Protein AF-0000000079008491 (afdb_homodimer)

Solvent-accessible surface area (backbone atoms only — not comparable to full-atom values): 7780 Å² total; per-residue (Å²): 126,79,72,68,54,72,67,40,83,65,44,40,69,41,38,85,40,22,67,32,43,53,69,59,39,49,50,53,47,38,71,77,36,71,76,48,46,77,40,84,36,56,53,67,35,76,44,66,39,62,80,40,81,47,25,26,52,38,37,18,44,96,88,40,28,24,68,30,36,31,27,32,42,124,78,72,67,54,71,68,38,83,65,44,41,69,40,37,84,39,21,67,32,42,52,67,60,39,50,51,52,48,38,72,76,36,70,75,48,45,76,40,83,38,57,54,68,36,77,44,67,39,62,80,39,81,46,27,25,54,39,38,18,43,96,88,38,28,24,66,30,35,33,27,31,43

Nearest PDB structures (foldseek):
  1y33-assembly1_I  TM=9.631E-01  e=2.473E-08  Hordeum vulgare
  1tm4-assembly1_I  TM=9.644E-01  e=2.825E-08  Hordeum vulgare subsp. vulgare
  1tm7-assembly1_I  TM=9.646E-01  e=3.227E-08  Hordeum vulgare subsp. vulgare
  1tm5-assembly1_I  TM=9.646E-01  e=3.687E-08  Hordeum vulgare subsp. vulgare
  1y48-assembly1_I  TM=9.635E-01  e=3.941E-08  Hordeum vulgare

pLDDT: mean 89.26, std 16.8, range [29.47, 98.75]

Secondary structure (DSSP, 8-state):
-----HHHHT--B-GGGTTSBHHHHHHHHHHH-TT-EEEEEETT-EEE----TTEEEEEE-TTSBB-S--EE-/-----HHHHT--B-GGGTTSBHHHHHHHHHHH-TT-EEEEEETT-EEE----TTEEEEEE-TTSBB-S--EE-

Organism: Lymnaea stagnalis (NCBI:txid6523)

Structure (mmCIF, N/CA/C/O backbone):
data_AF-0000000079008491-model_v1
#
loop_
_entity.id
_entity.type
_entity.pdbx_description
1 polymer 'Uncharacterized protein'
#
loop_
_atom_site.group_PDB
_atom_site.id
_atom_site.type_symbol
_atom_site.label_atom_id
_atom_site.label_alt_id
_atom_site.label_comp_id
_atom_site.label_asym_id
_atom_site.label_entity_id
_atom_site.label_seq_id
_atom_site.pdbx_PDB_ins_code
_atom_site.Cartn_x
_atom_site.Cartn_y
_atom_site.Cartn_z
_atom_site.occupancy
_atom_site.B_iso_or_equiv
_atom_site.auth_seq_id
_atom_site.auth_comp_id
_atom_site.auth_asym_id
_atom_site.auth_atom_id
_atom_site.pdbx_PDB_model_num
ATOM 1 N N . MET A 1 1 ? 9.859 -29.344 -0.239 1 29.66 1 MET A N 1
ATOM 2 C CA . MET A 1 1 ? 10.172 -28.125 0.503 1 29.66 1 MET A CA 1
ATOM 3 C C . MET A 1 1 ? 9.297 -26.969 0.038 1 29.66 1 MET A C 1
ATOM 5 O O . MET A 1 1 ? 9.203 -26.703 -1.161 1 29.66 1 MET A O 1
ATOM 9 N N . GLN A 1 2 ? 8.172 -26.812 0.537 1 32.03 2 GLN A N 1
ATOM 10 C CA . GLN A 1 2 ? 7.168 -25.891 0.015 1 32.03 2 GLN A CA 1
ATOM 11 C C . GLN A 1 2 ? 7.762 -24.5 -0.217 1 32.03 2 GLN A C 1
ATOM 13 O O . GLN A 1 2 ? 8.414 -23.953 0.668 1 32.03 2 GLN A O 1
ATOM 18 N N . ARG A 1 3 ? 8.328 -24.281 -1.318 1 36.91 3 ARG A N 1
ATOM 19 C CA . ARG A 1 3 ? 8.992 -23.047 -1.689 1 36.91 3 ARG A CA 1
ATOM 20 C C . ARG A 1 3 ? 8.297 -21.844 -1.057 1 36.91 3 ARG A C 1
ATOM 22 O O . ARG A 1 3 ? 7.145 -21.547 -1.369 1 36.91 3 ARG A O 1
ATOM 29 N N . LEU A 1 4 ? 8.469 -21.688 0.206 1 42.66 4 LEU A N 1
ATOM 30 C CA . LEU A 1 4 ? 7.977 -20.484 0.875 1 42.66 4 LEU A CA 1
ATOM 31 C C . LEU A 1 4 ? 8.078 -19.266 -0.041 1 42.66 4 LEU A C 1
ATOM 33 O O . LEU A 1 4 ? 9.164 -18.953 -0.539 1 42.66 4 LEU A O 1
ATOM 37 N N . ASP A 1 5 ? 7.172 -19.203 -0.869 1 51.19 5 ASP A N 1
ATOM 38 C CA . ASP A 1 5 ? 7.211 -18.078 -1.8 1 51.19 5 ASP A CA 1
ATOM 39 C C . ASP A 1 5 ? 7.801 -16.828 -1.137 1 51.19 5 ASP A C 1
ATOM 41 O O . ASP A 1 5 ? 7.262 -16.328 -0.146 1 51.19 5 ASP A O 1
ATOM 45 N N . PRO A 1 6 ? 9.141 -16.734 -1.207 1 50.94 6 PRO A N 1
ATOM 46 C CA . PRO A 1 6 ? 9.875 -15.633 -0.571 1 50.94 6 PRO A CA 1
ATOM 47 C C . PRO A 1 6 ? 9.039 -14.359 -0.452 1 50.94 6 PRO A C 1
ATOM 49 O O . PRO A 1 6 ? 9.312 -13.5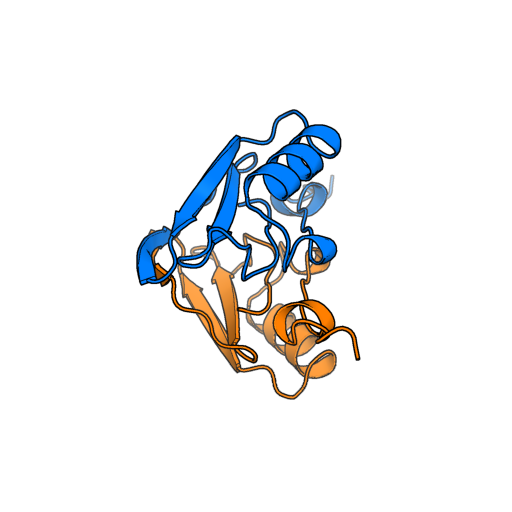16 0.405 1 50.94 6 PRO A O 1
ATOM 52 N N . PHE A 1 7 ? 8.164 -14.211 -1.371 1 55 7 PHE A N 1
ATOM 53 C CA . PHE A 1 7 ? 7.398 -12.969 -1.354 1 55 7 PHE A CA 1
ATOM 54 C C . PHE A 1 7 ? 6.516 -12.891 -0.113 1 55 7 PHE A C 1
ATOM 56 O O . PHE A 1 7 ? 6.195 -11.805 0.363 1 55 7 PHE A O 1
ATOM 63 N N . ARG A 1 8 ? 6.141 -14.047 0.427 1 60.59 8 ARG A N 1
ATOM 64 C CA . ARG A 1 8 ? 5.129 -14.141 1.476 1 60.59 8 ARG A CA 1
ATOM 65 C C . ARG A 1 8 ? 5.695 -13.688 2.82 1 60.59 8 ARG A C 1
ATOM 67 O O . ARG A 1 8 ? 5.027 -12.969 3.568 1 60.59 8 ARG A O 1
ATOM 74 N N . ALA A 1 9 ? 7.043 -14.266 3.064 1 59.09 9 ALA A N 1
ATOM 75 C CA . ALA A 1 9 ? 7.484 -14.273 4.457 1 59.09 9 ALA A CA 1
ATOM 76 C C . ALA A 1 9 ? 7.902 -12.875 4.902 1 59.09 9 ALA A C 1
ATOM 78 O O . ALA A 1 9 ? 7.855 -12.555 6.094 1 59.09 9 ALA A O 1
ATOM 79 N N . ASP A 1 10 ? 7.855 -12.016 3.938 1 80.38 10 ASP A N 1
ATOM 80 C CA . ASP A 1 10 ? 8.453 -10.789 4.469 1 80.38 10 ASP A CA 1
ATOM 81 C C . ASP A 1 10 ? 7.617 -9.57 4.113 1 80.38 10 ASP A C 1
ATOM 83 O O . ASP A 1 10 ? 8.102 -8.438 4.172 1 80.38 10 ASP A O 1
ATOM 87 N N . ALA A 1 11 ? 6.387 -9.977 3.877 1 90.38 11 ALA A N 1
ATOM 88 C CA . ALA A 1 11 ? 5.531 -8.836 3.555 1 90.38 11 ALA A CA 1
ATOM 89 C C . ALA A 1 11 ? 5.164 -8.055 4.812 1 90.38 11 ALA A C 1
ATOM 91 O O . ALA A 1 11 ? 4.711 -8.641 5.801 1 90.38 11 ALA A O 1
ATOM 92 N N . ARG A 1 12 ? 5.457 -6.734 4.762 1 93.06 12 ARG A N 1
ATOM 93 C CA . ARG A 1 12 ? 5.211 -5.879 5.922 1 93.06 12 ARG A CA 1
ATOM 94 C C . ARG A 1 12 ? 4.32 -4.699 5.551 1 93.06 12 ARG A C 1
ATOM 96 O O . ARG A 1 12 ? 4.312 -4.262 4.398 1 93.06 12 ARG A O 1
ATOM 103 N N . SER A 1 13 ? 3.617 -4.27 6.52 1 95.81 13 SER A N 1
ATOM 104 C CA . SER A 1 13 ? 2.764 -3.094 6.395 1 95.81 13 SER A CA 1
ATOM 105 C C . SER A 1 13 ? 2.67 -2.334 7.711 1 95.81 13 SER A C 1
ATOM 107 O O . SER A 1 13 ? 2.875 -2.908 8.781 1 95.81 13 SER A O 1
ATOM 109 N N . TRP A 1 14 ? 2.428 -1.08 7.691 1 96.5 14 TRP A N 1
ATOM 110 C CA . TRP A 1 14 ? 2.377 -0.191 8.844 1 96.5 14 TRP A CA 1
ATOM 111 C C . TRP A 1 14 ? 1.154 0.719 8.781 1 96.5 14 TRP A C 1
ATOM 113 O O . TRP A 1 14 ? 1.278 1.919 8.523 1 96.5 14 TRP A O 1
ATOM 123 N N . PRO A 1 15 ? -0.008 0.2 9.086 1 95.69 15 PRO A N 1
ATOM 124 C CA . PRO A 1 15 ? -1.213 1.028 9.016 1 95.69 15 PRO A CA 1
ATOM 125 C C . PRO A 1 15 ? -1.231 2.139 10.062 1 95.69 15 PRO A C 1
ATOM 127 O O . PRO A 1 15 ? -1.833 3.193 9.836 1 95.69 15 PRO A O 1
ATOM 130 N N . GLU A 1 16 ? -0.467 1.949 11.156 1 94.5 16 GLU A N 1
ATOM 131 C CA . GLU A 1 16 ? -0.474 2.902 12.266 1 94.5 16 GLU A CA 1
ATOM 132 C C . GLU A 1 16 ? 0.227 4.203 11.875 1 94.5 16 GLU A C 1
ATOM 134 O O . GLU A 1 16 ? 0.119 5.207 12.586 1 94.5 16 GLU A O 1
ATOM 139 N N . LEU A 1 17 ? 0.867 4.203 10.75 1 96.81 17 LEU A N 1
ATOM 140 C CA . LEU A 1 17 ? 1.686 5.355 10.375 1 96.81 17 LEU A CA 1
ATOM 141 C C . LEU A 1 17 ? 0.871 6.363 9.578 1 96.81 17 LEU A C 1
ATOM 143 O O . LEU A 1 17 ? 1.324 7.484 9.336 1 96.81 17 LEU A O 1
ATOM 147 N N . VAL A 1 18 ? -0.279 5.965 9.188 1 95.5 18 VAL A N 1
ATOM 148 C CA . VAL A 1 18 ? -1.143 6.918 8.492 1 95.5 18 VAL A CA 1
ATOM 149 C C . VAL A 1 18 ? -1.448 8.102 9.414 1 95.5 18 VAL A C 1
ATOM 151 O O . VAL A 1 18 ? -1.8 7.91 10.586 1 95.5 18 VAL A O 1
ATOM 154 N N . GLY A 1 19 ? -1.199 9.242 8.922 1 94.94 19 GLY A N 1
ATOM 155 C CA . GLY A 1 19 ? -1.436 10.438 9.719 1 94.94 19 GLY A CA 1
ATOM 156 C C . GLY A 1 19 ? -0.169 11.008 10.32 1 94.94 19 GLY A C 1
ATOM 157 O O . GLY A 1 19 ? -0.16 12.148 10.797 1 94.94 19 GLY A O 1
ATOM 158 N N . LYS A 1 20 ? 0.837 10.305 10.281 1 96.44 20 LYS A N 1
ATOM 159 C CA . LYS A 1 20 ? 2.123 10.781 10.781 1 96.44 20 LYS A CA 1
ATOM 160 C C . LYS A 1 20 ? 2.914 11.484 9.688 1 96.44 20 LYS A C 1
ATOM 162 O O . LYS A 1 20 ? 2.574 11.383 8.5 1 96.44 20 LYS A O 1
ATOM 167 N N . THR A 1 21 ? 3.889 12.211 10.109 1 97.94 21 THR A N 1
ATOM 168 C CA . THR A 1 21 ? 4.777 12.828 9.133 1 97.94 21 THR A CA 1
ATOM 169 C C . THR A 1 21 ? 5.664 11.773 8.469 1 97.94 21 THR A C 1
ATOM 171 O O . THR A 1 21 ? 5.852 10.688 9.016 1 97.94 21 THR A O 1
ATOM 174 N N . PHE A 1 22 ? 6.207 12.102 7.312 1 98.31 22 PHE A N 1
ATOM 175 C CA . PHE A 1 22 ? 7.145 11.211 6.637 1 98.31 22 PHE A CA 1
ATOM 176 C C . PHE A 1 22 ? 8.297 10.844 7.559 1 98.31 22 PHE A C 1
ATOM 178 O O . PHE A 1 22 ? 8.695 9.68 7.629 1 98.31 22 PHE A O 1
ATOM 185 N N . ASN A 1 23 ? 8.852 11.859 8.242 1 98.5 23 ASN A N 1
ATOM 186 C CA . ASN A 1 23 ? 10.016 11.617 9.086 1 98.5 23 ASN A CA 1
ATOM 187 C C . ASN A 1 23 ? 9.711 10.609 10.195 1 98.5 23 ASN A C 1
ATOM 189 O O . ASN A 1 23 ? 10.5 9.695 10.445 1 98.5 23 ASN A O 1
ATOM 193 N N . GLU A 1 24 ? 8.633 10.781 10.844 1 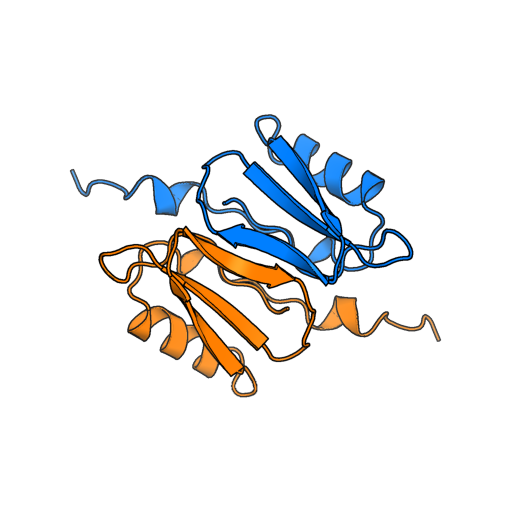98.44 24 GLU A N 1
ATOM 194 C CA . GLU A 1 24 ? 8.219 9.82 11.867 1 98.44 24 GLU A CA 1
ATOM 195 C C . GLU A 1 24 ? 8.039 8.43 11.273 1 98.44 24 GLU A C 1
ATOM 197 O O . GLU A 1 24 ? 8.453 7.434 11.867 1 98.44 24 GLU A O 1
ATOM 202 N N . ALA A 1 25 ? 7.391 8.422 10.156 1 98.62 25 ALA A N 1
ATOM 203 C CA . ALA A 1 25 ? 7.129 7.152 9.492 1 98.62 25 ALA A CA 1
ATOM 204 C C . ALA A 1 25 ? 8.43 6.465 9.086 1 98.62 25 ALA A C 1
ATOM 206 O O . ALA A 1 25 ? 8.609 5.27 9.328 1 98.62 25 ALA A O 1
ATOM 207 N N . ALA A 1 26 ? 9.312 7.176 8.453 1 98.75 26 ALA A N 1
ATOM 208 C CA . ALA A 1 26 ? 10.594 6.617 8.023 1 98.75 26 ALA A CA 1
ATOM 209 C C . ALA A 1 26 ? 11.375 6.059 9.211 1 98.75 26 ALA A C 1
ATOM 211 O O . ALA A 1 26 ? 11.953 4.973 9.125 1 98.75 26 ALA A O 1
ATOM 212 N N . LYS A 1 27 ? 11.375 6.824 10.242 1 98.75 27 LYS A N 1
ATOM 213 C CA . LYS A 1 27 ? 12.07 6.383 11.445 1 98.75 27 LYS A CA 1
ATOM 214 C C . LYS A 1 27 ? 11.492 5.062 11.961 1 98.75 27 LYS A C 1
ATOM 216 O O . LYS A 1 27 ? 12.242 4.125 12.25 1 98.75 27 LYS A O 1
ATOM 221 N N . LYS A 1 28 ? 10.195 5.004 12.07 1 98.69 28 LYS A N 1
ATOM 222 C CA . LYS A 1 28 ? 9.523 3.803 12.562 1 98.69 28 LYS A CA 1
ATOM 223 C C . LYS A 1 28 ? 9.789 2.611 11.648 1 98.69 28 LYS A C 1
ATOM 225 O O . LYS A 1 28 ? 10.031 1.5 12.117 1 98.69 28 LYS A O 1
ATOM 230 N N . ILE A 1 29 ? 9.727 2.799 10.375 1 98.38 29 ILE A N 1
ATOM 231 C CA . ILE A 1 29 ? 9.953 1.729 9.414 1 98.38 29 ILE A CA 1
ATOM 232 C C . ILE A 1 29 ? 11.391 1.223 9.539 1 98.38 29 ILE A C 1
ATOM 234 O O . ILE A 1 29 ? 11.625 0.013 9.562 1 98.38 29 ILE A O 1
ATOM 238 N N . LYS A 1 30 ? 12.352 2.098 9.633 1 98.56 30 LYS A N 1
ATOM 239 C CA . LYS A 1 30 ? 13.758 1.723 9.734 1 98.56 30 LYS A CA 1
ATOM 240 C C . LYS A 1 30 ? 14.039 0.997 11.039 1 98.56 30 LYS A C 1
ATOM 242 O O . LYS A 1 30 ? 14.883 0.096 11.094 1 98.56 30 LYS A O 1
ATOM 247 N N . GLU A 1 31 ? 13.391 1.42 12.109 1 98.31 31 GLU A N 1
ATOM 248 C CA . GLU A 1 31 ? 13.516 0.714 13.383 1 98.31 31 GLU A CA 1
ATOM 249 C C . GLU A 1 31 ? 13.008 -0.72 13.266 1 98.31 31 GLU A C 1
ATOM 251 O O . GLU A 1 31 ? 13.625 -1.646 13.797 1 98.31 31 GLU A O 1
ATOM 256 N N . ASP A 1 32 ? 11.844 -0.88 12.625 1 97 32 ASP A N 1
ATOM 257 C CA . ASP A 1 32 ? 11.203 -2.184 12.492 1 97 32 ASP A CA 1
ATOM 258 C C . ASP A 1 32 ? 11.922 -3.045 11.453 1 97 32 ASP A C 1
ATOM 260 O O . ASP A 1 32 ? 11.938 -4.273 11.57 1 97 32 ASP A O 1
ATOM 264 N N . TYR A 1 33 ? 12.391 -2.449 10.453 1 96.75 33 TYR A N 1
ATOM 265 C CA . TYR A 1 33 ? 12.992 -3.102 9.289 1 96.75 33 TYR A CA 1
ATOM 266 C C . TYR A 1 33 ? 14.211 -2.326 8.805 1 96.75 33 TYR A C 1
ATOM 268 O O . TYR A 1 33 ? 14.133 -1.587 7.816 1 96.75 33 TYR A O 1
ATOM 276 N N . PRO A 1 34 ? 15.359 -2.529 9.391 1 97.62 34 PRO A N 1
ATOM 277 C CA . PRO A 1 34 ? 16.578 -1.745 9.133 1 97.62 34 PRO A CA 1
ATOM 278 C C . PRO A 1 34 ? 17.016 -1.794 7.676 1 97.62 34 PRO A C 1
ATOM 280 O O . PRO A 1 34 ? 17.609 -0.842 7.176 1 97.62 34 PRO A O 1
ATOM 283 N N . GLU A 1 35 ? 16.656 -2.811 6.949 1 96.06 35 GLU A N 1
ATOM 284 C CA . GLU A 1 35 ? 17.078 -2.982 5.566 1 96.06 35 GLU A CA 1
ATOM 285 C C . GLU A 1 35 ? 16.188 -2.199 4.609 1 96.06 35 GLU A C 1
ATOM 287 O O . GLU A 1 35 ? 16.5 -2.074 3.424 1 96.06 35 GLU A O 1
ATOM 292 N N . ALA A 1 36 ? 15.141 -1.658 5.102 1 97.56 36 ALA A N 1
ATOM 293 C CA . ALA A 1 36 ? 14.156 -0.979 4.266 1 97.56 36 ALA A CA 1
ATOM 294 C C . ALA A 1 36 ? 14.781 0.205 3.533 1 97.56 36 ALA A C 1
ATOM 296 O O . ALA A 1 36 ? 15.562 0.963 4.117 1 97.56 36 ALA A O 1
ATOM 297 N N . GLN A 1 37 ? 14.547 0.287 2.268 1 98.12 37 GLN A N 1
ATOM 298 C CA . GLN A 1 37 ? 14.742 1.514 1.503 1 98.12 37 GLN A CA 1
ATOM 299 C C . GLN A 1 37 ? 13.461 2.344 1.45 1 98.12 37 GLN A C 1
ATOM 301 O O . GLN A 1 37 ? 12.562 2.059 0.658 1 98.12 37 GLN A O 1
ATOM 306 N N . VAL A 1 38 ? 13.438 3.354 2.24 1 98.62 38 VAL A N 1
ATOM 307 C CA . VAL A 1 38 ? 12.219 4.145 2.4 1 98.62 38 VAL A CA 1
ATOM 308 C C . VAL A 1 38 ? 12.211 5.293 1.393 1 98.62 38 VAL A C 1
ATOM 310 O O . VAL A 1 38 ? 13.133 6.117 1.378 1 98.62 38 VAL A O 1
ATOM 313 N N . ILE A 1 39 ? 11.219 5.371 0.533 1 97.56 39 ILE A N 1
ATOM 314 C CA . ILE A 1 39 ? 11.086 6.363 -0.529 1 97.56 39 ILE A CA 1
ATOM 315 C C . ILE A 1 39 ? 9.836 7.199 -0.3 1 97.56 39 ILE A C 1
ATOM 317 O O . ILE A 1 39 ? 8.75 6.66 -0.052 1 97.56 39 ILE A O 1
ATOM 321 N N . GLN A 1 40 ? 10.023 8.453 -0.319 1 98.19 40 GLN A N 1
ATOM 322 C CA . GLN A 1 40 ? 8.859 9.32 -0.236 1 98.19 40 GLN A CA 1
ATOM 323 C C . GLN A 1 40 ? 8.219 9.523 -1.608 1 98.19 40 GLN A C 1
ATOM 325 O O . GLN A 1 40 ? 8.914 9.82 -2.582 1 98.19 40 GLN A O 1
ATOM 330 N N . VAL A 1 41 ? 6.969 9.328 -1.664 1 96.88 41 VAL A N 1
ATOM 331 C CA . VAL A 1 41 ? 6.211 9.539 -2.895 1 96.88 41 VAL A CA 1
ATOM 332 C C . VAL A 1 41 ? 5.102 10.562 -2.645 1 96.88 41 VAL A C 1
ATOM 334 O O . VAL A 1 41 ? 4.277 10.383 -1.746 1 96.88 41 VAL A O 1
ATOM 337 N N . ALA A 1 42 ? 5.062 11.57 -3.451 1 96 42 ALA A N 1
ATOM 338 C CA . ALA A 1 42 ? 4.035 12.594 -3.303 1 96 42 ALA A CA 1
ATOM 339 C C . ALA A 1 42 ? 2.701 12.125 -3.871 1 96 42 ALA A C 1
ATOM 341 O O . ALA A 1 42 ? 2.664 11.422 -4.887 1 96 42 ALA A O 1
ATOM 342 N N . GLU A 1 43 ? 1.748 12.469 -3.199 1 90.69 43 GLU A N 1
ATOM 343 C CA . GLU A 1 43 ? 0.428 12.273 -3.789 1 90.69 43 GLU A CA 1
ATOM 344 C C . GLU A 1 43 ? 0.347 12.891 -5.18 1 90.69 43 GLU A C 1
ATOM 346 O O . GLU A 1 43 ? 1.049 13.859 -5.477 1 90.69 43 GLU A O 1
ATOM 351 N N . ASN A 1 44 ? -0.429 12.258 -6.023 1 91.38 44 ASN A N 1
ATOM 352 C CA . ASN A 1 44 ? -0.751 12.688 -7.379 1 91.38 44 ASN A CA 1
ATOM 353 C C . ASN A 1 44 ? 0.457 12.57 -8.305 1 91.38 44 ASN A C 1
ATOM 355 O O . ASN A 1 44 ? 0.435 13.078 -9.43 1 91.38 44 ASN A O 1
ATOM 359 N N . SER A 1 45 ? 1.506 11.992 -7.828 1 93.31 45 SER A N 1
ATOM 360 C CA . SER A 1 45 ? 2.633 11.688 -8.703 1 93.31 45 SER A CA 1
ATOM 361 C C . SER A 1 45 ? 2.379 10.422 -9.516 1 93.31 45 SER A C 1
ATOM 363 O O . SER A 1 45 ? 1.502 9.625 -9.172 1 93.31 45 SER A O 1
ATOM 365 N N . MET A 1 46 ? 3.059 10.328 -10.562 1 92.31 46 MET A N 1
ATOM 366 C CA . MET A 1 46 ? 3.035 9.102 -11.359 1 92.31 46 MET A CA 1
ATOM 367 C C . MET A 1 46 ? 4.16 8.164 -10.953 1 92.31 46 MET A C 1
ATOM 369 O O . MET A 1 46 ? 5.305 8.594 -10.773 1 92.31 46 MET A O 1
ATOM 373 N N . VAL A 1 47 ? 3.803 6.91 -10.773 1 92.38 47 VAL A N 1
ATOM 374 C CA . VAL A 1 47 ? 4.789 5.906 -10.391 1 92.38 47 VAL A CA 1
ATOM 375 C C . VAL A 1 47 ? 4.617 4.656 -11.25 1 92.38 47 VAL A C 1
ATOM 377 O O . VAL A 1 47 ? 3.502 4.324 -11.656 1 92.38 47 VAL A O 1
ATOM 380 N N . THR A 1 48 ? 5.734 4.039 -11.633 1 92.81 48 THR A N 1
ATOM 381 C CA . THR A 1 48 ? 5.684 2.709 -12.234 1 92.81 48 THR A CA 1
ATOM 382 C C . THR A 1 48 ? 5.648 1.633 -11.148 1 92.81 48 THR A C 1
ATOM 384 O O . THR A 1 48 ? 6.453 1.655 -10.219 1 92.81 48 THR A O 1
ATOM 387 N N . MET A 1 49 ? 4.75 0.688 -11.281 1 90.81 49 MET A N 1
ATOM 388 C CA . MET A 1 49 ? 4.516 -0.297 -10.227 1 90.81 49 MET A CA 1
ATOM 389 C C . MET A 1 49 ? 5.441 -1.497 -10.391 1 90.81 49 MET A C 1
ATOM 391 O O . MET A 1 49 ? 5.004 -2.578 -10.789 1 90.81 49 MET A O 1
ATOM 395 N N . ASP A 1 50 ? 6.676 -1.298 -10.023 1 90.94 50 ASP A N 1
ATOM 396 C CA . ASP A 1 50 ? 7.605 -2.42 -9.914 1 90.94 50 ASP A CA 1
ATOM 397 C C . ASP A 1 50 ? 7.73 -2.891 -8.469 1 90.94 50 ASP A C 1
ATOM 399 O O . ASP A 1 50 ? 7.219 -2.244 -7.555 1 90.94 50 ASP A O 1
ATOM 403 N N . PHE A 1 51 ? 8.25 -4.09 -8.328 1 88.25 51 PHE A N 1
ATOM 404 C CA . PHE A 1 51 ? 8.367 -4.641 -6.98 1 88.25 51 PHE A CA 1
ATOM 405 C C . PHE A 1 51 ? 9.836 -4.84 -6.609 1 88.25 51 PHE A C 1
ATOM 407 O O . PHE A 1 51 ? 10.609 -5.391 -7.395 1 88.25 51 PHE A O 1
ATOM 414 N N . ARG A 1 52 ? 10.148 -4.277 -5.398 1 89.88 52 ARG A N 1
ATOM 415 C CA . ARG A 1 52 ? 11.438 -4.523 -4.762 1 89.88 52 ARG A CA 1
ATOM 416 C C . ARG A 1 52 ? 11.258 -4.949 -3.307 1 89.88 52 ARG A C 1
ATOM 418 O O . ARG A 1 52 ? 10.477 -4.34 -2.568 1 89.88 52 ARG A O 1
ATOM 425 N N . LEU A 1 53 ? 11.883 -5.914 -2.875 1 88.06 53 LEU A N 1
ATOM 426 C CA . LEU A 1 53 ? 11.688 -6.574 -1.59 1 88.06 53 LEU A CA 1
ATOM 427 C C . LEU A 1 53 ? 11.891 -5.598 -0.438 1 88.06 53 LEU A C 1
ATOM 429 O O . LEU A 1 53 ? 11.094 -5.555 0.499 1 88.06 53 LEU A O 1
ATOM 433 N N . GLU A 1 54 ? 12.938 -4.828 -0.439 1 93.81 54 GLU A N 1
ATOM 434 C CA . GLU A 1 54 ? 13.273 -3.994 0.711 1 93.81 54 GLU A CA 1
ATOM 435 C C . GLU A 1 54 ? 12.727 -2.58 0.545 1 93.81 54 GLU A C 1
ATOM 437 O O . GLU A 1 54 ? 12.922 -1.728 1.415 1 93.81 54 GLU A O 1
ATOM 442 N N . ARG A 1 55 ? 12.047 -2.273 -0.546 1 96.19 55 ARG A N 1
ATOM 443 C CA . ARG A 1 55 ? 11.562 -0.915 -0.772 1 96.19 55 ARG A CA 1
ATOM 444 C C . ARG A 1 55 ? 10.25 -0.673 -0.038 1 96.19 55 ARG A C 1
ATOM 446 O O . ARG A 1 55 ? 9.367 -1.531 -0.038 1 96.19 55 ARG A O 1
ATOM 453 N N . VAL A 1 56 ? 10.148 0.437 0.478 1 97.44 56 VAL A N 1
ATOM 454 C CA . VAL A 1 56 ? 8.914 0.917 1.08 1 97.44 56 VAL A CA 1
ATOM 455 C C . VAL A 1 56 ? 8.586 2.309 0.548 1 97.44 56 VAL A C 1
ATOM 457 O O . VAL A 1 56 ? 9.273 3.281 0.864 1 97.44 56 VAL A O 1
ATOM 460 N N . ARG A 1 57 ? 7.562 2.385 -0.252 1 96.56 57 ARG A N 1
ATOM 461 C CA . ARG A 1 57 ? 7.051 3.688 -0.662 1 96.56 57 ARG A CA 1
ATOM 462 C C . ARG A 1 57 ? 6.121 4.266 0.4 1 96.56 57 ARG A C 1
ATOM 464 O O . ARG A 1 57 ? 5.172 3.607 0.831 1 96.56 57 ARG A O 1
ATOM 471 N N . VAL A 1 58 ? 6.438 5.438 0.791 1 97.81 58 VAL A N 1
ATOM 472 C CA . VAL A 1 58 ? 5.605 6.184 1.729 1 97.81 58 VAL A CA 1
ATOM 473 C C . VAL A 1 58 ? 4.918 7.34 1.006 1 97.81 58 VAL A C 1
ATOM 475 O O . VAL A 1 58 ? 5.578 8.305 0.595 1 97.81 58 VAL A O 1
ATOM 478 N N . PHE A 1 59 ? 3.658 7.215 0.876 1 96.25 59 PHE A N 1
AT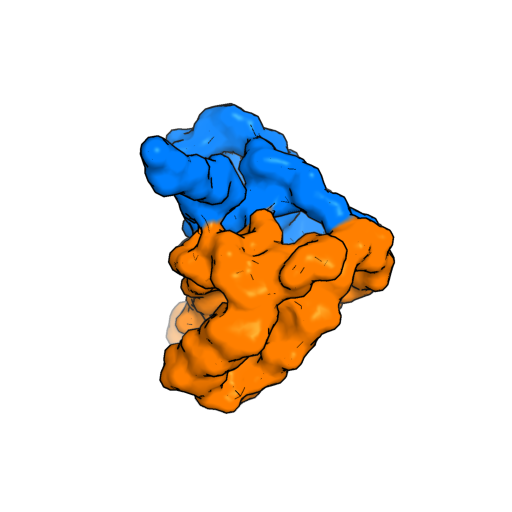OM 479 C CA . PHE A 1 59 ? 2.861 8.203 0.159 1 96.25 59 PHE A CA 1
ATOM 480 C C . PHE A 1 59 ? 2.422 9.328 1.092 1 96.25 59 PHE A C 1
ATOM 482 O O . PHE A 1 59 ? 1.83 9.07 2.143 1 96.25 59 PHE A O 1
ATOM 489 N N . VAL A 1 60 ? 2.773 10.555 0.641 1 97.06 60 VAL A N 1
ATOM 490 C CA . VAL A 1 60 ? 2.471 11.68 1.519 1 97.06 60 VAL A CA 1
ATOM 491 C C . VAL A 1 60 ? 1.669 12.734 0.753 1 97.06 60 VAL A C 1
ATOM 493 O O . VAL A 1 60 ? 1.791 12.852 -0.468 1 97.06 60 VAL A O 1
ATOM 496 N N . ASN A 1 61 ? 0.852 13.445 1.513 1 95.56 61 ASN A N 1
ATOM 497 C CA . ASN A 1 61 ? 0.137 14.57 0.918 1 95.56 61 ASN A CA 1
ATOM 498 C C . ASN A 1 61 ? 0.985 15.836 0.922 1 95.56 61 ASN A C 1
ATOM 500 O O . ASN A 1 61 ? 2.17 15.797 1.254 1 95.56 61 ASN A O 1
ATOM 504 N N . ALA A 1 62 ? 0.384 16.938 0.574 1 94.88 62 ALA A N 1
ATOM 505 C CA . ALA A 1 62 ? 1.093 18.203 0.452 1 94.88 62 ALA A CA 1
ATOM 506 C C . ALA A 1 62 ? 1.671 18.641 1.795 1 94.88 62 ALA A C 1
ATOM 508 O O . ALA A 1 62 ? 2.688 19.344 1.843 1 94.88 62 ALA A O 1
ATOM 509 N N . ALA A 1 63 ? 1.042 18.266 2.887 1 95.94 63 ALA A N 1
ATOM 510 C CA . ALA A 1 63 ? 1.489 18.625 4.23 1 95.94 63 ALA A CA 1
ATOM 511 C C . ALA A 1 63 ? 2.609 17.703 4.703 1 95.94 63 ALA A C 1
ATOM 513 O O . ALA A 1 63 ? 3.121 17.859 5.816 1 95.94 63 ALA A O 1
ATOM 514 N N . GLY A 1 64 ? 2.955 16.719 3.861 1 96.12 64 GLY A N 1
ATOM 515 C CA . GLY A 1 64 ? 4.004 15.781 4.246 1 96.12 64 GLY A CA 1
ATOM 516 C C . GLY A 1 64 ? 3.52 14.68 5.164 1 96.12 64 GLY A C 1
ATOM 517 O O . GLY A 1 64 ? 4.312 14.07 5.887 1 96.12 64 GLY A O 1
ATOM 518 N N . VAL A 1 65 ? 2.215 14.461 5.105 1 96.38 65 VAL A N 1
ATOM 519 C CA . VAL A 1 65 ? 1.599 13.484 5.992 1 96.38 65 VAL A CA 1
ATOM 520 C C . VAL A 1 65 ? 1.265 12.211 5.207 1 96.38 65 VAL A C 1
ATOM 522 O O . VAL A 1 65 ? 0.765 12.289 4.082 1 96.38 65 VAL A O 1
ATOM 525 N N . VAL A 1 66 ? 1.479 11.078 5.867 1 96.69 66 VAL A N 1
ATOM 526 C CA . VAL A 1 66 ? 1.24 9.781 5.25 1 96.69 66 VAL A CA 1
ATOM 52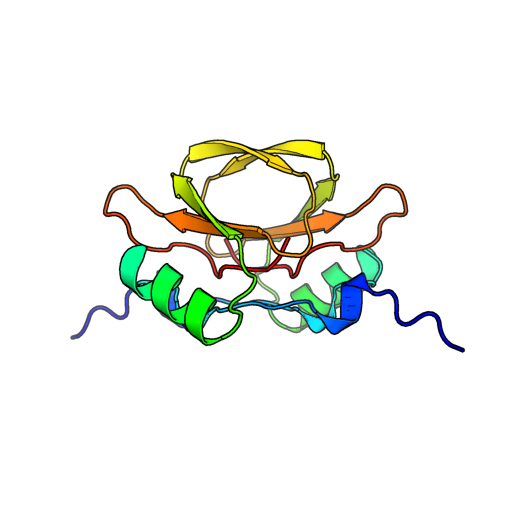7 C C . VAL A 1 66 ? -0.257 9.586 5.02 1 96.69 66 VAL A C 1
ATOM 529 O O . VAL A 1 66 ? -1.062 9.781 5.934 1 96.69 66 VAL A O 1
ATOM 532 N N . VAL A 1 67 ? -0.617 9.078 3.83 1 93.88 67 VAL A N 1
ATOM 533 C CA . VAL A 1 67 ? -2.035 9.047 3.492 1 93.88 67 VAL A CA 1
ATOM 534 C C . VAL A 1 67 ? -2.48 7.605 3.25 1 93.88 67 VAL A C 1
ATOM 536 O O . VAL A 1 67 ? -3.678 7.332 3.143 1 93.88 67 VAL A O 1
ATOM 539 N N . GLN A 1 68 ? -1.512 6.707 3.135 1 94.06 68 GLN A N 1
ATOM 540 C CA . GLN A 1 68 ? -1.772 5.285 2.918 1 94.06 68 GLN A CA 1
ATOM 541 C C . GLN A 1 68 ? -0.81 4.422 3.727 1 94.06 68 GLN A C 1
ATOM 543 O O . GLN A 1 68 ? 0.354 4.781 3.908 1 94.06 68 GLN A O 1
ATOM 548 N N . PRO A 1 69 ? -1.31 3.283 4.242 1 96.5 69 PRO A N 1
ATOM 549 C CA . PRO A 1 69 ? -0.363 2.418 4.953 1 96.5 69 PRO A CA 1
ATOM 550 C C . PRO A 1 69 ? 0.853 2.053 4.105 1 96.5 69 PRO A C 1
ATOM 552 O O . PRO A 1 69 ? 0.703 1.517 3.004 1 96.5 69 PRO A O 1
ATOM 555 N N . PRO A 1 70 ? 1.977 2.299 4.582 1 97 70 PRO A N 1
ATOM 556 C CA . PRO A 1 70 ? 3.16 1.849 3.846 1 97 70 PRO A CA 1
ATOM 557 C C . PRO A 1 70 ? 3.311 0.329 3.842 1 97 70 PRO A C 1
ATOM 559 O O . PRO A 1 70 ? 2.98 -0.329 4.832 1 97 70 PRO A O 1
ATOM 562 N N . THR A 1 71 ? 3.742 -0.205 2.799 1 95.94 71 THR A N 1
ATOM 563 C CA . THR A 1 71 ? 3.986 -1.636 2.658 1 95.94 71 THR A CA 1
ATOM 564 C C . THR A 1 71 ? 5.297 -1.893 1.921 1 95.94 71 THR A C 1
ATOM 566 O O . THR A 1 71 ? 5.777 -1.031 1.183 1 95.94 71 THR A O 1
ATOM 569 N N . THR A 1 72 ? 5.832 -3.047 2.219 1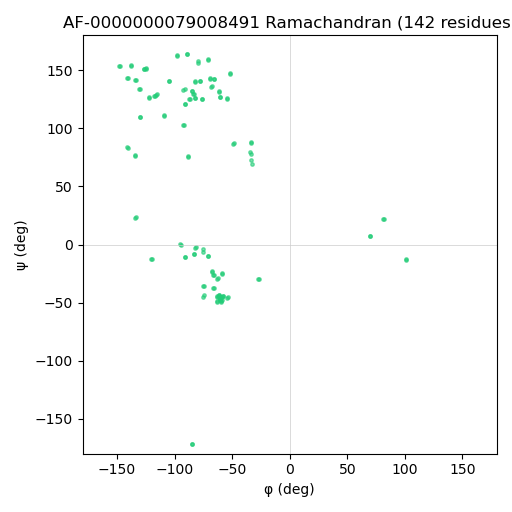 95.25 72 THR A N 1
ATOM 570 C CA . THR A 1 72 ? 6.98 -3.453 1.417 1 95.25 72 THR A CA 1
ATOM 571 C C . THR A 1 72 ? 6.566 -3.703 -0.031 1 95.25 72 THR A C 1
ATOM 573 O O . THR A 1 72 ? 5.477 -4.219 -0.29 1 95.25 72 THR A O 1
ATOM 576 N N . GLY A 1 73 ? 7.402 -3.346 -0.907 1 88.75 73 GLY A N 1
ATOM 577 C CA . GLY A 1 73 ? 7.137 -3.648 -2.305 1 88.75 73 GLY A CA 1
ATOM 578 C C . GLY A 1 73 ? 7.602 -2.557 -3.25 1 88.75 73 GLY A C 1
ATOM 579 O O . GLY A 1 73 ? 8.047 -1.494 -2.811 1 88.75 73 GLY A O 1
ATOM 580 N N . MET B 1 1 ? -12.117 17.891 20.688 1 29.47 1 MET B N 1
ATOM 581 C CA . MET B 1 1 ? -12.469 16.641 20.016 1 29.47 1 MET B CA 1
ATOM 582 C C . MET B 1 1 ? -11.391 16.234 19.031 1 29.47 1 MET B C 1
ATOM 584 O O . MET B 1 1 ? -10.984 17.031 18.188 1 29.47 1 MET B O 1
ATOM 588 N N . GLN B 1 2 ? -10.383 15.617 19.438 1 32.44 2 GLN B N 1
ATOM 589 C CA . GLN B 1 2 ? -9.172 15.398 18.656 1 32.44 2 GLN B CA 1
ATOM 590 C C . GLN B 1 2 ? -9.492 14.883 17.266 1 32.44 2 GLN B C 1
ATOM 592 O O . GLN B 1 2 ? -10.266 13.93 17.109 1 32.44 2 GLN B O 1
ATOM 597 N N . ARG B 1 3 ? -9.711 15.719 16.375 1 37.06 3 ARG B N 1
ATOM 598 C CA . ARG B 1 3 ? -10.086 15.422 14.984 1 37.06 3 ARG B CA 1
ATOM 599 C C . ARG B 1 3 ? -9.438 14.125 14.516 1 37.06 3 ARG B C 1
ATOM 601 O O . ARG B 1 3 ? -8.211 14.047 14.398 1 37.06 3 ARG B O 1
ATOM 608 N N . LEU B 1 4 ? -9.875 13.031 15.062 1 42.47 4 LEU B N 1
ATOM 609 C CA . LEU B 1 4 ? -9.43 11.727 14.586 1 42.47 4 LEU B CA 1
ATOM 610 C C . LEU B 1 4 ? -9.188 11.75 13.078 1 42.47 4 LEU B C 1
ATOM 612 O O . LEU B 1 4 ? -10.086 12.094 12.312 1 42.47 4 LEU B O 1
ATOM 616 N N . ASP B 1 5 ? -8.117 12.289 12.742 1 51.12 5 ASP B N 1
ATOM 617 C CA . ASP B 1 5 ? -7.832 12.383 11.312 1 51.12 5 ASP B CA 1
ATOM 618 C C . ASP B 1 5 ? -8.398 11.18 10.562 1 51.12 5 ASP B C 1
ATOM 620 O O . ASP B 1 5 ? -8.039 10.039 10.844 1 51.12 5 ASP B O 1
ATOM 624 N N . PRO B 1 6 ? -9.688 11.336 10.156 1 50.69 6 PRO B N 1
ATOM 625 C CA . PRO B 1 6 ? -10.414 10.266 9.469 1 50.69 6 PRO B CA 1
ATOM 626 C C . PRO B 1 6 ? -9.492 9.312 8.719 1 50.69 6 PRO B C 1
ATOM 628 O O . PRO B 1 6 ? -9.852 8.156 8.477 1 50.69 6 PRO B O 1
ATOM 631 N N . PHE B 1 7 ? -8.422 9.828 8.289 1 54.94 7 PHE B N 1
ATOM 632 C CA . PHE B 1 7 ? -7.551 8.984 7.48 1 54.94 7 PHE B CA 1
ATOM 633 C C . PHE B 1 7 ? -6.973 7.848 8.32 1 54.94 7 PHE B C 1
ATOM 635 O O . PHE B 1 7 ? -6.664 6.777 7.793 1 54.94 7 PHE B O 1
ATOM 642 N N . ARG B 1 8 ? -6.863 8.07 9.625 1 60.84 8 ARG B N 1
ATOM 643 C CA . ARG B 1 8 ? -6.156 7.164 10.523 1 60.84 8 ARG B CA 1
ATOM 644 C C . ARG B 1 8 ? -6.977 5.906 10.789 1 60.84 8 ARG B C 1
ATOM 646 O O . ARG B 1 8 ? -6.434 4.801 10.812 1 60.84 8 ARG B O 1
ATOM 653 N N . ALA B 1 9 ? -8.398 6.23 11.031 1 59.44 9 ALA B N 1
ATOM 654 C CA . ALA B 1 9 ? -9.18 5.184 11.695 1 59.44 9 ALA B CA 1
ATOM 655 C C . ALA B 1 9 ? -9.5 4.051 10.727 1 59.44 9 ALA B C 1
ATOM 657 O O . ALA B 1 9 ? -9.711 2.906 11.141 1 59.44 9 ALA B O 1
ATOM 658 N N . ASP B 1 10 ? -9.133 4.316 9.516 1 80.38 10 ASP B N 1
ATOM 659 C CA . ASP B 1 10 ? -9.68 3.236 8.695 1 80.38 10 ASP B CA 1
ATOM 660 C C . ASP B 1 10 ? -8.617 2.693 7.734 1 80.38 10 ASP B C 1
ATOM 662 O O . ASP B 1 10 ? -8.953 2.039 6.746 1 80.38 10 ASP B O 1
ATOM 666 N N . ALA B 1 11 ? -7.445 2.961 8.234 1 90.44 11 ALA B N 1
ATOM 667 C CA . ALA B 1 11 ? -6.391 2.432 7.371 1 90.44 11 ALA B CA 1
ATOM 668 C C . ALA B 1 11 ? -6.254 0.922 7.535 1 90.44 11 ALA B C 1
ATOM 670 O O . ALA B 1 11 ? -6.133 0.424 8.656 1 90.44 11 ALA B O 1
ATOM 671 N N . ARG B 1 12 ? -6.359 0.218 6.391 1 93.12 12 ARG B N 1
ATOM 672 C CA . ARG B 1 12 ? -6.301 -1.24 6.418 1 93.12 12 ARG B CA 1
ATOM 673 C C . ARG B 1 12 ? -5.207 -1.76 5.492 1 93.12 12 ARG B C 1
ATOM 675 O O . ARG B 1 12 ? -4.863 -1.109 4.5 1 93.12 12 ARG B O 1
ATOM 682 N N . SER B 1 13 ? -4.719 -2.883 5.863 1 95.75 13 SER B N 1
ATOM 683 C CA . SER B 1 13 ? -3.719 -3.588 5.07 1 95.75 13 SER B CA 1
ATOM 684 C C . SER B 1 13 ? -3.852 -5.102 5.227 1 95.75 13 SER B C 1
ATOM 686 O O . SER B 1 13 ? -4.379 -5.578 6.234 1 95.75 13 SER B O 1
ATOM 688 N N . TRP B 1 14 ? -3.453 -5.855 4.281 1 96.56 14 TRP B N 1
ATOM 689 C CA . TRP B 1 14 ? -3.576 -7.309 4.234 1 96.56 14 TRP B CA 1
ATOM 690 C C . TRP B 1 14 ? -2.271 -7.949 3.775 1 96.56 14 TRP B C 1
ATOM 692 O O . TRP B 1 14 ? -2.178 -8.445 2.652 1 96.56 14 TRP B O 1
ATOM 702 N N . PRO B 1 15 ? -1.303 -8.039 4.641 1 95.62 15 PRO B N 1
ATOM 703 C CA . PRO B 1 15 ? -0.021 -8.625 4.242 1 95.62 15 PRO B CA 1
ATOM 7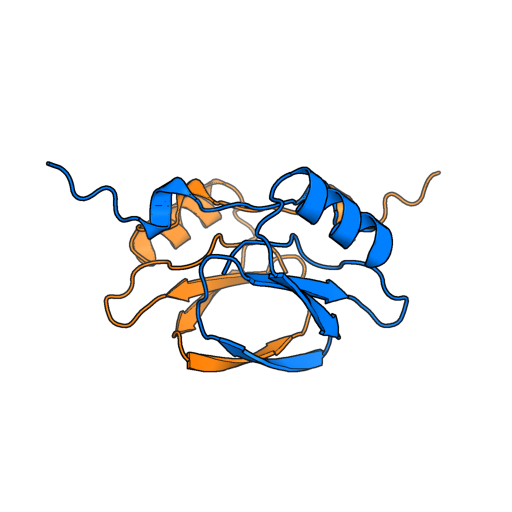04 C C . PRO B 1 15 ? -0.122 -10.117 3.945 1 95.62 15 PRO B C 1
ATOM 706 O O . PRO B 1 15 ? 0.64 -10.648 3.131 1 95.62 15 PRO B O 1
ATOM 709 N N . GLU B 1 16 ? -1.152 -10.773 4.535 1 94.62 16 GLU B N 1
ATOM 710 C CA . GLU B 1 16 ? -1.294 -12.219 4.395 1 94.62 16 GLU B CA 1
ATOM 711 C C . GLU B 1 16 ? -1.707 -12.602 2.975 1 94.62 16 GLU B C 1
ATOM 713 O O . GLU B 1 16 ? -1.649 -13.773 2.598 1 94.62 16 GLU B O 1
ATOM 718 N N . LEU B 1 17 ? -2.053 -11.641 2.184 1 96.75 17 LEU B N 1
ATOM 719 C CA . LEU B 1 17 ? -2.6 -11.93 0.862 1 96.75 17 LEU B CA 1
ATOM 720 C C . LEU B 1 17 ? -1.492 -12 -0.183 1 96.75 17 LEU B C 1
ATOM 722 O O . LEU B 1 17 ? -1.727 -12.422 -1.315 1 96.75 17 LEU B O 1
ATOM 726 N N . VAL B 1 18 ? -0.334 -11.594 0.198 1 95.5 18 VAL B N 1
ATOM 727 C CA . VAL B 1 18 ? 0.788 -11.727 -0.727 1 95.5 18 VAL B CA 1
ATOM 728 C C . VAL B 1 18 ? 1.003 -13.195 -1.075 1 95.5 18 VAL B C 1
ATOM 730 O O . VAL B 1 18 ? 1.026 -14.055 -0.19 1 95.5 18 VAL B O 1
ATOM 733 N N . GLY B 1 19 ? 1.036 -13.453 -2.336 1 95 19 GLY B N 1
ATOM 734 C CA . GLY B 1 19 ? 1.216 -14.828 -2.783 1 95 19 GLY B CA 1
ATOM 735 C C . GLY B 1 19 ? -0.08 -15.484 -3.215 1 95 19 GLY B C 1
ATOM 736 O O . GLY B 1 19 ? -0.062 -16.531 -3.857 1 95 19 GLY B O 1
ATOM 737 N N . LYS B 1 20 ? -1.132 -14.906 -2.916 1 96.5 20 LYS B N 1
ATOM 738 C CA . LYS B 1 20 ? -2.432 -15.43 -3.332 1 96.5 20 LYS B CA 1
ATOM 739 C C . LYS B 1 20 ? -2.83 -14.875 -4.699 1 96.5 20 LYS B C 1
ATOM 741 O O . LYS B 1 20 ? -2.229 -13.914 -5.188 1 96.5 20 LYS B O 1
ATOM 746 N N . THR B 1 21 ? -3.781 -15.516 -5.285 1 98 21 THR B N 1
ATOM 747 C CA . THR B 1 21 ? -4.316 -15 -6.535 1 98 21 THR B CA 1
ATOM 748 C C . THR B 1 21 ? -5.137 -13.734 -6.293 1 98 21 THR B C 1
ATOM 750 O O . THR B 1 21 ? -5.59 -13.484 -5.172 1 98 21 THR B O 1
ATOM 753 N N . PHE B 1 22 ? -5.316 -12.945 -7.32 1 98.38 22 PHE B N 1
ATOM 754 C CA . PHE B 1 22 ? -6.16 -11.766 -7.223 1 98.38 22 PHE B CA 1
ATOM 755 C C . PHE B 1 22 ? -7.547 -12.125 -6.707 1 98.38 22 PHE B C 1
ATOM 757 O O . PHE B 1 22 ? -8.094 -11.438 -5.844 1 98.38 22 PHE B O 1
ATOM 764 N N . ASN B 1 23 ? -8.125 -13.203 -7.262 1 98.5 23 ASN B N 1
ATOM 765 C CA . ASN B 1 23 ? -9.484 -13.578 -6.891 1 98.5 23 ASN B CA 1
ATOM 766 C C . ASN B 1 23 ? -9.586 -13.891 -5.398 1 98.5 23 ASN B C 1
ATOM 768 O O . ASN B 1 23 ? -10.523 -13.453 -4.73 1 98.5 23 ASN B O 1
ATOM 772 N N . GLU B 1 24 ? -8.695 -14.648 -4.906 1 98.44 24 GLU B N 1
ATOM 773 C CA . GLU B 1 24 ? -8.672 -14.945 -3.479 1 98.44 24 GLU B CA 1
ATOM 774 C C . GLU B 1 24 ? -8.531 -13.664 -2.654 1 98.44 24 GLU B C 1
ATOM 776 O O . GLU B 1 24 ? -9.203 -13.5 -1.638 1 98.44 24 GLU B O 1
ATOM 781 N N . ALA B 1 25 ? -7.625 -12.859 -3.113 1 98.62 25 ALA B N 1
ATOM 782 C CA . ALA B 1 25 ? -7.371 -11.609 -2.404 1 98.62 25 ALA B CA 1
ATOM 783 C C . ALA B 1 25 ? -8.609 -10.711 -2.408 1 98.62 25 ALA B C 1
ATOM 785 O O . ALA B 1 25 ? -8.992 -10.172 -1.368 1 98.62 25 ALA B O 1
ATOM 786 N N . ALA B 1 26 ? -9.203 -10.516 -3.549 1 98.75 26 ALA B N 1
ATOM 787 C CA . ALA B 1 26 ? -10.398 -9.68 -3.662 1 98.75 26 ALA B CA 1
ATOM 788 C C . ALA B 1 26 ? -11.516 -10.195 -2.756 1 98.75 26 ALA B C 1
ATOM 790 O O . ALA B 1 26 ? -12.188 -9.406 -2.086 1 98.75 26 ALA B O 1
ATOM 791 N N . LYS B 1 27 ? -11.672 -11.469 -2.789 1 98.75 27 LYS B N 1
ATOM 792 C CA . LYS B 1 27 ? -12.695 -12.07 -1.939 1 98.75 27 LYS B CA 1
ATOM 793 C C . LYS B 1 27 ? -12.438 -11.766 -0.467 1 98.75 27 LYS B C 1
ATOM 795 O O . LYS B 1 27 ? -13.344 -11.344 0.252 1 98.75 27 LYS B O 1
ATOM 800 N N . LYS B 1 28 ? -11.227 -11.992 -0.047 1 98.69 28 LYS B N 1
ATOM 801 C CA . LYS B 1 28 ? -10.859 -11.75 1.345 1 98.69 28 LYS B CA 1
ATOM 802 C C . LYS B 1 28 ? -11.039 -10.281 1.717 1 98.69 28 LYS B C 1
ATOM 804 O O . LYS B 1 28 ? -11.531 -9.969 2.803 1 98.69 28 LYS B O 1
ATOM 809 N N . ILE B 1 29 ? -10.641 -9.383 0.88 1 98.44 29 ILE B N 1
ATOM 810 C CA . ILE B 1 29 ? -10.758 -7.953 1.137 1 98.44 29 ILE B CA 1
ATOM 811 C C . ILE B 1 29 ? -12.227 -7.57 1.253 1 98.44 29 ILE B C 1
ATOM 813 O O . ILE B 1 29 ? -12.617 -6.844 2.17 1 98.44 29 ILE B O 1
ATOM 817 N N . LYS B 1 30 ? -13.07 -8.047 0.386 1 98.56 30 LYS B N 1
ATOM 818 C CA . LYS B 1 30 ? -14.492 -7.727 0.39 1 98.56 30 LYS B CA 1
ATOM 819 C C . LYS B 1 30 ? -15.18 -8.297 1.624 1 98.56 30 LYS B C 1
ATOM 821 O O . LYS B 1 30 ? -16.125 -7.699 2.154 1 98.56 30 LYS B O 1
ATOM 826 N N . GLU B 1 31 ? -14.766 -9.484 2.033 1 98.31 31 GLU B N 1
ATOM 827 C CA . GLU B 1 31 ? -15.289 -10.055 3.271 1 98.31 31 GLU B CA 1
ATOM 828 C C . GLU B 1 31 ? -14.953 -9.172 4.473 1 98.31 31 GLU B C 1
ATOM 830 O O . GLU B 1 31 ? -15.797 -8.969 5.348 1 98.31 31 GLU B O 1
ATOM 835 N N . ASP B 1 32 ? -13.695 -8.711 4.52 1 97 32 ASP B N 1
ATOM 836 C CA . ASP B 1 32 ? -13.211 -7.906 5.637 1 97 32 ASP B CA 1
ATOM 837 C C . ASP B 1 32 ? -13.75 -6.48 5.562 1 97 32 ASP B C 1
ATOM 839 O O . ASP B 1 32 ? -13.945 -5.832 6.594 1 97 32 ASP B O 1
ATOM 843 N N . TYR B 1 33 ? -13.883 -5.977 4.418 1 96.75 33 TYR B N 1
ATOM 844 C CA . TYR B 1 33 ? -14.258 -4.594 4.137 1 96.75 33 TYR B CA 1
ATOM 845 C C . TYR B 1 33 ? -15.203 -4.512 2.947 1 96.75 33 TYR B C 1
ATOM 847 O O . TYR B 1 33 ? -14.789 -4.18 1.834 1 96.75 33 TYR B O 1
ATOM 855 N N . PRO B 1 34 ? -16.469 -4.707 3.166 1 97.69 34 PRO B N 1
ATOM 856 C CA . PRO B 1 34 ? -17.469 -4.82 2.102 1 97.69 34 PRO B CA 1
ATOM 857 C C . PRO B 1 34 ? -17.531 -3.578 1.216 1 97.69 34 PRO B C 1
ATOM 859 O O . PRO B 1 34 ? -17.875 -3.676 0.032 1 97.69 34 PRO B O 1
ATOM 862 N N . GLU B 1 35 ? -17.156 -2.457 1.709 1 96.06 35 GLU B N 1
ATOM 863 C CA . GLU B 1 35 ? -17.25 -1.202 0.967 1 96.06 35 GLU B CA 1
ATOM 864 C C . GLU B 1 35 ? -16.047 -1.023 0.036 1 96.06 35 GLU B C 1
ATOM 866 O O . GLU B 1 35 ? -16.031 -0.123 -0.806 1 96.06 35 GLU B O 1
ATOM 871 N N . ALA B 1 36 ? -15.094 -1.862 0.136 1 97.62 36 ALA B N 1
ATOM 872 C CA . ALA B 1 36 ? -13.852 -1.727 -0.62 1 97.62 36 ALA B CA 1
ATOM 873 C C . ALA B 1 36 ? -14.117 -1.776 -2.121 1 97.62 36 ALA B C 1
ATOM 875 O O . ALA B 1 36 ? -14.906 -2.596 -2.592 1 97.62 36 ALA B O 1
ATOM 876 N N . GLN B 1 37 ? -13.555 -0.848 -2.832 1 98.12 37 GLN B N 1
ATOM 877 C CA . GLN B 1 37 ? -13.406 -0.949 -4.277 1 98.12 37 GLN B CA 1
ATOM 878 C C . GLN B 1 37 ? -12.055 -1.565 -4.645 1 98.12 37 GLN B C 1
ATOM 880 O O . GLN B 1 37 ? -11.031 -0.88 -4.637 1 98.12 37 GLN B O 1
ATOM 885 N N . VAL B 1 38 ? -12.109 -2.799 -5 1 98.62 38 VAL B N 1
ATOM 886 C CA . VAL B 1 38 ? -10.883 -3.551 -5.234 1 98.62 38 VAL B CA 1
ATOM 887 C C . VAL B 1 38 ? -10.477 -3.436 -6.703 1 98.62 38 VAL B C 1
ATOM 889 O O . VAL B 1 38 ? -11.25 -3.801 -7.594 1 98.62 38 VAL B O 1
ATOM 892 N N . ILE B 1 39 ? -9.305 -2.92 -6.984 1 97.62 39 ILE B N 1
ATOM 893 C CA . ILE B 1 39 ? -8.789 -2.686 -8.328 1 97.62 39 ILE B CA 1
ATOM 894 C C . ILE B 1 39 ? -7.535 -3.525 -8.562 1 97.62 39 ILE B C 1
ATOM 896 O O . ILE B 1 39 ? -6.629 -3.535 -7.727 1 97.62 39 ILE B O 1
ATOM 900 N N . GLN B 1 40 ? -7.551 -4.234 -9.609 1 98.19 40 GLN B N 1
ATOM 901 C CA . GLN B 1 40 ? -6.348 -4.977 -9.977 1 98.19 40 GLN B CA 1
ATOM 902 C C . GLN B 1 40 ? -5.367 -4.09 -10.734 1 98.19 40 GLN B C 1
ATOM 904 O O . GLN B 1 40 ? -5.746 -3.402 -11.688 1 98.19 40 GLN B O 1
ATOM 909 N N . VAL B 1 41 ? -4.18 -4.086 -10.305 1 96.94 41 VAL B N 1
ATOM 910 C CA . VAL B 1 41 ? -3.119 -3.332 -10.969 1 96.94 41 VAL B CA 1
ATOM 911 C C . VAL B 1 41 ? -1.984 -4.273 -11.367 1 96.94 41 VAL B C 1
ATOM 913 O O . VAL B 1 41 ? -1.433 -4.977 -10.516 1 96.94 41 VAL B O 1
ATOM 916 N N . ALA B 1 42 ? -1.632 -4.25 -12.609 1 96.06 42 ALA B N 1
ATOM 917 C CA . ALA B 1 42 ? -0.55 -5.109 -13.086 1 96.06 42 ALA B CA 1
ATOM 918 C C . ALA B 1 42 ? 0.812 -4.539 -12.703 1 96.06 42 ALA B C 1
ATOM 920 O O . ALA B 1 42 ? 1.009 -3.32 -12.711 1 96.06 42 ALA B O 1
ATOM 921 N N . GLU B 1 43 ? 1.612 -5.391 -12.352 1 90.94 43 GLU B N 1
ATOM 922 C CA . GLU B 1 43 ? 3 -4.965 -12.195 1 90.94 43 GLU B CA 1
ATOM 923 C C . GLU B 1 43 ? 3.502 -4.242 -13.438 1 90.94 43 GLU B C 1
ATOM 925 O O . GLU B 1 43 ? 3.018 -4.492 -14.547 1 90.94 43 GLU B O 1
ATOM 930 N N . ASN B 1 44 ? 4.387 -3.291 -13.211 1 91.81 44 ASN B N 1
ATOM 931 C CA . ASN B 1 44 ? 5.09 -2.508 -14.219 1 91.81 44 ASN B CA 1
ATOM 932 C C . ASN B 1 44 ? 4.148 -1.547 -14.938 1 91.81 44 ASN B C 1
ATOM 934 O O . ASN B 1 44 ? 4.52 -0.948 -15.945 1 91.81 44 ASN B O 1
ATOM 938 N N . SER B 1 45 ? 2.943 -1.455 -14.469 1 93.38 45 SER B N 1
ATOM 939 C CA . SER B 1 45 ? 2.041 -0.434 -15 1 93.38 45 SER B CA 1
ATOM 940 C C . SER B 1 45 ? 2.332 0.93 -14.375 1 93.38 45 SER B C 1
ATOM 942 O O . SER B 1 45 ? 2.963 1.018 -13.32 1 93.38 45 SER B O 1
ATOM 944 N N . MET B 1 46 ? 1.963 1.898 -15.062 1 92.44 46 MET B N 1
ATOM 945 C CA . MET B 1 46 ? 2.025 3.258 -14.523 1 92.44 46 MET B CA 1
ATOM 946 C C . MET B 1 46 ? 0.723 3.627 -13.828 1 92.44 46 MET B C 1
ATOM 948 O O . MET B 1 46 ? -0.363 3.377 -14.352 1 92.44 46 MET B O 1
ATOM 952 N N . VAL B 1 47 ? 0.862 4.199 -12.633 1 92.44 47 VAL B N 1
ATOM 953 C CA . VAL B 1 47 ? -0.31 4.613 -11.867 1 92.44 47 VAL B CA 1
ATOM 954 C C . VAL B 1 47 ? -0.095 6.02 -11.312 1 92.44 47 VAL B C 1
ATOM 956 O O . VAL B 1 47 ? 1.033 6.402 -10.992 1 92.44 47 VAL B O 1
ATOM 959 N N . THR B 1 48 ? -1.154 6.832 -11.312 1 92.69 48 THR B N 1
ATOM 960 C CA . THR B 1 48 ? -1.127 8.094 -10.578 1 92.69 48 THR B CA 1
ATOM 961 C C . THR B 1 48 ? -1.494 7.879 -9.117 1 92.69 48 THR B C 1
ATOM 963 O O . THR B 1 48 ? -2.496 7.227 -8.812 1 92.69 48 THR B O 1
ATOM 966 N N . MET B 1 49 ? -0.725 8.43 -8.227 1 90.62 49 MET B N 1
ATOM 967 C CA . MET B 1 49 ? -0.884 8.156 -6.801 1 90.62 49 MET B CA 1
ATOM 968 C C . MET B 1 49 ? -1.889 9.117 -6.172 1 90.62 49 MET B C 1
ATOM 970 O O . MET B 1 49 ? -1.508 10.016 -5.426 1 90.62 49 MET B O 1
ATOM 974 N N . ASP B 1 50 ? -3.137 8.883 -6.43 1 91.12 50 ASP B N 1
ATOM 975 C CA . ASP B 1 50 ? -4.203 9.578 -5.719 1 91.12 50 ASP B CA 1
ATOM 976 C C . ASP B 1 50 ? -4.746 8.719 -4.574 1 91.12 50 ASP B C 1
ATOM 978 O O . ASP B 1 50 ? -4.426 7.535 -4.473 1 91.12 50 ASP B O 1
ATOM 982 N N . PHE B 1 51 ? -5.426 9.375 -3.674 1 88.19 51 PHE B N 1
ATOM 983 C CA . PHE B 1 51 ? -5.953 8.648 -2.527 1 88.19 51 PHE B CA 1
ATOM 984 C C . PHE B 1 51 ? -7.477 8.648 -2.537 1 88.19 51 PHE B C 1
ATOM 986 O O . PHE B 1 51 ? -8.102 9.703 -2.727 1 88.19 51 PHE B O 1
ATOM 993 N N . ARG B 1 52 ? -8 7.406 -2.383 1 90.06 52 ARG B N 1
ATOM 994 C CA . ARG B 1 52 ? -9.43 7.207 -2.164 1 90.06 52 ARG B CA 1
ATOM 995 C C . ARG B 1 52 ? -9.672 6.281 -0.979 1 90.06 52 ARG B C 1
ATOM 997 O O . ARG B 1 52 ? -9.047 5.227 -0.866 1 90.06 52 ARG B O 1
ATOM 1004 N N . LEU B 1 53 ? -10.516 6.586 -0.13 1 88.19 53 LEU B N 1
ATOM 1005 C CA . LEU B 1 53 ? -10.727 5.934 1.156 1 88.19 53 LEU B CA 1
ATOM 1006 C C . LEU B 1 53 ? -11.094 4.465 0.967 1 88.19 53 LEU B C 1
ATOM 1008 O O . LEU B 1 53 ? -10.555 3.594 1.652 1 88.19 53 LEU B O 1
ATOM 1012 N N . GLU B 1 54 ? -12 4.145 0.11 1 93.94 54 GLU B N 1
ATOM 1013 C CA . GLU B 1 54 ? -12.508 2.779 0.003 1 93.94 54 GLU B CA 1
ATOM 1014 C C . GLU B 1 54 ? -11.758 1.997 -1.073 1 93.94 54 GLU B C 1
ATOM 1016 O O . GLU B 1 54 ? -12.047 0.822 -1.309 1 93.94 54 GLU B O 1
ATOM 1021 N N . ARG B 1 55 ? -10.789 2.602 -1.754 1 96.19 55 ARG B N 1
ATOM 1022 C CA . ARG B 1 55 ? -10.094 1.912 -2.834 1 96.19 55 ARG B CA 1
ATOM 1023 C C . ARG B 1 55 ? -8.984 1.018 -2.289 1 96.19 55 ARG B C 1
ATOM 1025 O O . ARG B 1 55 ? -8.25 1.416 -1.384 1 96.19 55 ARG B O 1
ATOM 1032 N N . VAL B 1 56 ? -8.883 -0.067 -2.857 1 97.5 56 VAL B N 1
ATOM 1033 C CA . VAL B 1 56 ? -7.781 -0.989 -2.592 1 97.5 56 VAL B CA 1
ATOM 1034 C C . VAL B 1 56 ? -7.156 -1.441 -3.91 1 97.5 56 VAL B C 1
ATOM 1036 O O . VAL B 1 56 ? -7.773 -2.186 -4.676 1 97.5 56 VAL B O 1
ATOM 1039 N N . ARG B 1 57 ? -5.973 -0.978 -4.152 1 96.69 57 ARG B N 1
ATOM 1040 C CA . ARG B 1 57 ? -5.211 -1.495 -5.285 1 96.69 57 ARG B CA 1
ATOM 1041 C C . ARG B 1 57 ? -4.512 -2.801 -4.926 1 96.69 57 ARG B C 1
ATOM 1043 O O . ARG B 1 57 ? -3.785 -2.867 -3.93 1 96.69 57 ARG B O 1
ATOM 1050 N N . VAL B 1 58 ? -4.762 -3.773 -5.715 1 97.81 58 VAL B N 1
ATOM 1051 C CA . VAL B 1 58 ? -4.105 -5.07 -5.578 1 97.81 58 VAL B CA 1
ATOM 1052 C C . VAL B 1 58 ? -3.121 -5.273 -6.73 1 97.81 58 VAL B C 1
ATOM 1054 O O . VAL B 1 58 ? -3.529 -5.434 -7.883 1 97.81 58 VAL B O 1
ATOM 1057 N N . PHE B 1 59 ? -1.894 -5.246 -6.379 1 96.25 59 PHE B N 1
ATOM 1058 C CA . PHE B 1 59 ? -0.827 -5.367 -7.363 1 96.25 59 PHE B CA 1
ATOM 1059 C C . PHE B 1 59 ? -0.494 -6.832 -7.629 1 96.25 59 PHE B C 1
ATOM 1061 O O . PHE B 1 59 ? -0.218 -7.59 -6.695 1 96.25 59 PHE B O 1
ATOM 1068 N N . VAL B 1 60 ? -0.567 -7.172 -8.945 1 97.06 60 VAL B N 1
ATOM 1069 C CA . VAL B 1 60 ? -0.351 -8.578 -9.273 1 97.06 60 VAL B CA 1
ATOM 1070 C C . VAL B 1 60 ? 0.741 -8.695 -10.336 1 97.06 60 VAL B C 1
ATOM 1072 O O . VAL B 1 60 ? 0.936 -7.781 -11.141 1 97.06 60 VAL B O 1
ATOM 1075 N N . ASN B 1 61 ? 1.436 -9.828 -10.273 1 95.62 61 ASN B N 1
ATOM 1076 C CA . ASN B 1 61 ? 2.412 -10.117 -11.32 1 95.62 61 ASN B CA 1
ATOM 1077 C C . ASN B 1 61 ? 1.758 -10.766 -12.531 1 95.62 61 ASN B C 1
ATOM 1079 O O . ASN B 1 61 ? 0.531 -10.852 -12.609 1 95.62 61 ASN B O 1
ATOM 1083 N N . ALA B 1 62 ? 2.541 -11.211 -13.453 1 94.94 62 ALA B N 1
ATOM 1084 C CA . ALA B 1 62 ? 2.051 -11.781 -14.703 1 94.94 62 ALA B CA 1
ATOM 1085 C C . ALA B 1 62 ? 1.218 -13.039 -14.453 1 94.94 62 ALA B C 1
ATOM 1087 O O . ALA B 1 62 ? 0.316 -13.359 -15.227 1 94.94 62 ALA B O 1
ATOM 1088 N N . ALA B 1 63 ? 1.501 -13.742 -13.383 1 95.94 63 ALA B N 1
ATOM 1089 C CA . ALA B 1 63 ? 0.785 -14.969 -13.047 1 95.94 63 ALA B CA 1
ATOM 1090 C C . ALA B 1 63 ? -0.525 -14.656 -12.328 1 95.94 63 ALA B C 1
ATOM 1092 O O . ALA B 1 63 ? -1.277 -15.57 -11.969 1 95.94 63 ALA B O 1
ATOM 1093 N N . GLY B 1 64 ? -0.769 -13.359 -12.078 1 96.12 64 GLY B N 1
ATOM 1094 C CA . GLY B 1 64 ? -1.991 -12.977 -11.391 1 96.12 64 GLY B CA 1
AT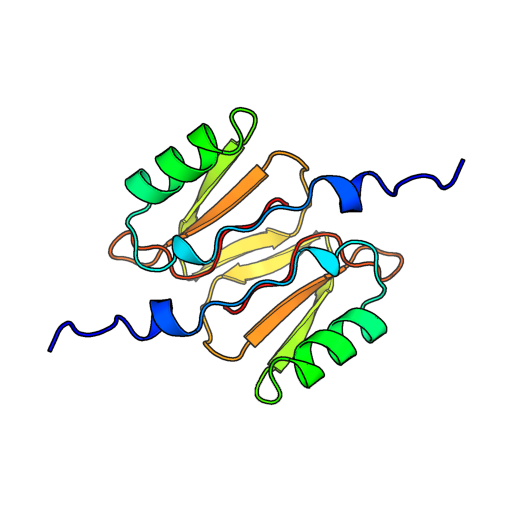OM 1095 C C . GLY B 1 64 ? -1.895 -13.117 -9.883 1 96.12 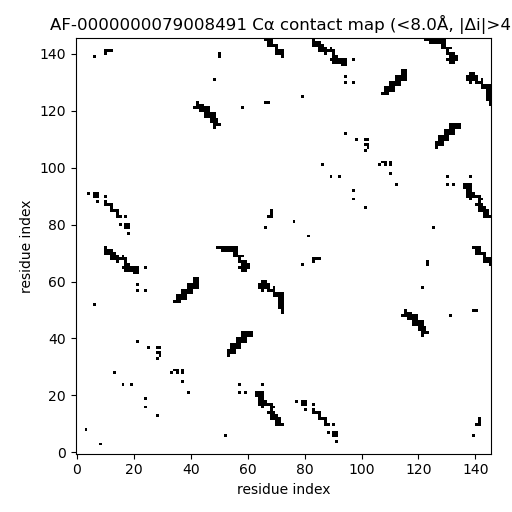64 GLY B C 1
ATOM 1096 O O . GLY B 1 64 ? -2.912 -13.234 -9.203 1 96.12 64 GLY B O 1
ATOM 1097 N N . VAL B 1 65 ? -0.644 -13.102 -9.422 1 96.44 65 VAL B N 1
ATOM 1098 C CA . VAL B 1 65 ? -0.398 -13.297 -8 1 96.44 65 VAL B CA 1
ATOM 1099 C C . VAL B 1 65 ? -0.043 -11.961 -7.348 1 96.44 65 VAL B C 1
ATOM 1101 O O . VAL B 1 65 ? 0.726 -11.18 -7.902 1 96.44 65 VAL B O 1
ATOM 1104 N N . VAL B 1 66 ? -0.56 -11.789 -6.141 1 96.75 66 VAL B N 1
ATOM 1105 C CA . VAL B 1 66 ? -0.343 -10.555 -5.391 1 96.75 66 VAL B CA 1
ATOM 1106 C C . VAL B 1 66 ? 1.127 -10.445 -4.992 1 96.75 66 VAL B C 1
ATOM 1108 O O . VAL B 1 66 ? 1.699 -11.383 -4.438 1 96.75 66 VAL B O 1
ATOM 1111 N N . VAL B 1 67 ? 1.708 -9.25 -5.152 1 93.94 67 VAL B N 1
ATOM 1112 C CA . VAL B 1 67 ? 3.152 -9.141 -4.969 1 93.94 67 VAL B CA 1
ATOM 1113 C C . VAL B 1 67 ? 3.457 -8.148 -3.848 1 93.94 67 VAL B C 1
ATOM 1115 O O . VAL B 1 67 ? 4.602 -8.055 -3.391 1 93.94 67 VAL B O 1
ATOM 1118 N N . GLN B 1 68 ? 2.449 -7.398 -3.428 1 94.06 68 GLN B N 1
ATOM 1119 C CA . GLN B 1 68 ? 2.576 -6.414 -2.357 1 94.06 68 GLN B CA 1
ATOM 1120 C C . GLN B 1 68 ? 1.338 -6.41 -1.466 1 94.06 68 GLN B C 1
ATOM 1122 O O . GLN B 1 68 ? 0.221 -6.621 -1.943 1 94.06 68 GLN B O 1
ATOM 1127 N N . PRO B 1 69 ? 1.536 -6.207 -0.156 1 96.5 69 PRO B N 1
ATOM 1128 C CA . PRO B 1 69 ? 0.339 -6.133 0.686 1 96.5 69 PRO B CA 1
ATOM 1129 C C . PRO B 1 69 ? -0.662 -5.09 0.198 1 96.5 69 PRO B C 1
ATOM 1131 O O . PRO B 1 69 ? -0.312 -3.916 0.048 1 96.5 69 PRO B O 1
ATOM 1134 N N . PRO B 1 70 ? -1.831 -5.473 -0.008 1 97 70 PRO B N 1
ATOM 1135 C CA . PRO B 1 70 ? -2.842 -4.469 -0.354 1 97 70 PRO B CA 1
ATOM 1136 C C . PRO B 1 70 ? -3.178 -3.545 0.812 1 97 70 PRO B C 1
ATOM 1138 O O . PRO B 1 70 ? -3.193 -3.98 1.967 1 97 70 PRO B O 1
ATOM 1141 N N . THR B 1 71 ? -3.406 -2.342 0.557 1 95.94 71 THR B N 1
ATOM 1142 C CA . THR B 1 71 ? -3.783 -1.347 1.555 1 95.94 71 THR B CA 1
ATOM 1143 C C . THR B 1 71 ? -4.887 -0.436 1.021 1 95.94 71 THR B C 1
ATOM 1145 O O . THR B 1 71 ? -5.055 -0.305 -0.193 1 95.94 71 THR B O 1
ATOM 1148 N N . THR B 1 72 ? -5.621 0.082 1.963 1 95.19 72 THR B N 1
ATOM 1149 C CA . THR B 1 72 ? -6.574 1.106 1.552 1 95.19 72 THR B CA 1
ATOM 1150 C C . THR B 1 72 ? -5.848 2.352 1.049 1 95.19 72 THR B C 1
ATOM 1152 O O . THR B 1 72 ? -4.805 2.729 1.589 1 95.19 72 THR B O 1
ATOM 1155 N N . GLY B 1 73 ? -6.379 2.928 0.065 1 88.69 73 GLY B N 1
ATOM 1156 C CA . GLY B 1 73 ? -5.816 4.18 -0.409 1 88.69 73 GLY B CA 1
ATOM 1157 C C . GLY B 1 73 ? -5.887 4.336 -1.916 1 88.69 73 GLY B C 1
ATOM 1158 O O . GLY B 1 73 ? -6.285 3.406 -2.621 1 88.69 73 GLY B O 1
#

Foldseek 3Di:
DPVPVVLPVQKDKDQVQAFPALVVVVVVCCVVPVQADEAEDEPPDDDDDDADQRYWYFYAYPVRGGHGIIIHD/DPVPVVLPVQKDKDQVQAFPALVVVVVVCCVVPVQADEAEDEPPDDDDDDADQRYWYFYAYPVRGGHGIIIHD

Radius of gyration: 14.54 Å; Cα contacts (8 Å, |Δi|>4): 322; chains: 2; bounding box: 34×47×35 Å

Sequence (146 aa):
MQRLDPFRADARSWPELVGKTFNEAAKKIKEDYPEAQVIQVAENSMVTMDFRLERVRVFVNAAGVVVQPPTTGMQRLDPFRADARSWPELVGKTFNEAAKKIKEDYPEAQVIQVAENSMVTMDFRLERVRVFVNAAGVVVQPPTTG

InterPro domains:
  IPR000864 Proteinase inhibitor I13, potato inhibitor I [PF00280] (12-73)
  IPR000864 Proteinase inhibitor I13, potato inhibitor I [PR00292] (13-26)
  IPR000864 Proteinase inhibitor I13, potato inhibitor I [PR00292] (38-49)
  IPR000864 Proteinase inhibitor I13, potato inhibitor I [PR00292] (50-60)
  IPR000864 Proteinase inhibitor I13, potato inhibitor I [PTHR33091] (12-73)
  IPR036354 Proteinase inhibitor I13, potato inhibitor I superfamily [SSF54654] (12-73)